Protein AF-A0AAI8MKX6-F1 (afdb_monomer_lite)

pLDDT: mean 78.83, std 12.12, range [31.61, 93.44]

Radius of gyration: 21.82 Å; chains: 1; bounding box: 46×29×64 Å

Secondary structure (DSSP, 8-state):
----SS--EEEETTTTEEEETTTTEEEEHHHHHHHHTT---HHHHHHHHHHHH--------HHHHHHHHHHHHHTT--SHHHHHHHHHHHHT-S-EEEE--SS--EEEETTEEEEGGGG-HHHHHHHHHHHHT-

Organism: NCBI:txid537971

Structure (mmCIF, N/CA/C/O backbone):
data_AF-A0AAI8MKX6-F1
#
_entry.id   AF-A0AAI8MKX6-F1
#
loop_
_atom_site.group_PDB
_atom_site.id
_atom_site.type_symbol
_atom_site.label_atom_id
_atom_site.label_alt_id
_atom_site.label_comp_id
_atom_site.label_asym_id
_atom_site.label_entity_id
_atom_site.label_seq_id
_atom_site.pdbx_PDB_ins_code
_atom_site.Cartn_x
_atom_site.Cartn_y
_atom_site.Cartn_z
_atom_site.occupancy
_atom_site.B_iso_or_equiv
_atom_site.auth_seq_id
_atom_site.auth_comp_id
_atom_site.auth_asym_id
_atom_site.auth_atom_id
_atom_site.pdbx_PDB_model_num
ATOM 1 N N . MET A 1 1 ? -19.467 7.032 36.997 1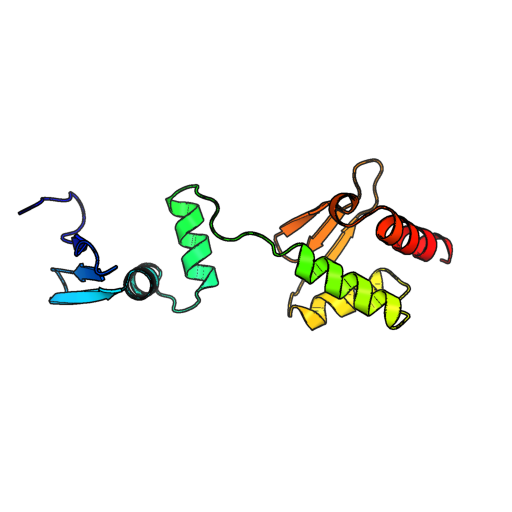.00 36.78 1 MET A N 1
ATOM 2 C CA . MET A 1 1 ? -19.989 6.696 35.653 1.00 36.78 1 MET A CA 1
ATOM 3 C C . MET A 1 1 ? -19.585 7.818 34.711 1.00 36.78 1 MET A C 1
ATOM 5 O O . MET A 1 1 ? -20.149 8.901 34.803 1.00 36.78 1 MET A O 1
ATOM 9 N N . ILE A 1 2 ? -18.543 7.598 33.909 1.00 35.66 2 ILE A N 1
ATOM 10 C CA . ILE A 1 2 ? -18.033 8.597 32.961 1.00 35.66 2 ILE A CA 1
ATOM 11 C C . ILE A 1 2 ? -19.080 8.729 31.847 1.00 35.66 2 ILE A C 1
ATOM 13 O O . ILE A 1 2 ? -19.408 7.743 31.190 1.00 35.66 2 ILE A O 1
ATOM 17 N N . LYS A 1 3 ? -19.683 9.914 31.715 1.00 31.61 3 LYS A N 1
ATOM 18 C CA . LYS A 1 3 ? -20.667 10.221 30.672 1.00 31.61 3 LYS A CA 1
ATOM 19 C C . LYS A 1 3 ? -19.913 10.704 29.436 1.00 31.61 3 LYS A C 1
ATOM 21 O O . LYS A 1 3 ? -19.323 11.776 29.469 1.00 31.6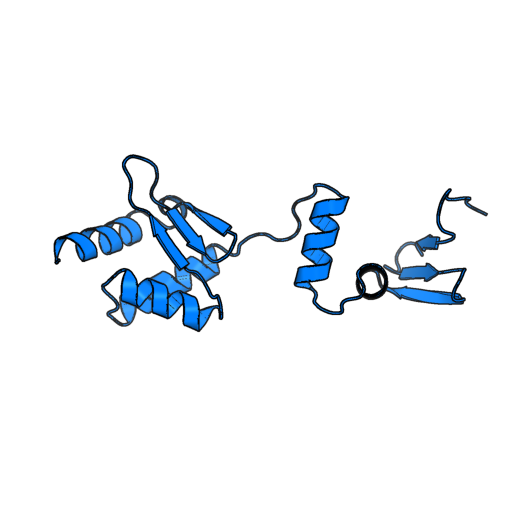1 3 LYS A O 1
ATOM 26 N N . THR A 1 4 ? -19.949 9.926 28.366 1.00 43.56 4 THR A N 1
ATOM 27 C CA . THR A 1 4 ? -19.572 10.354 27.014 1.00 43.56 4 THR A CA 1
ATOM 28 C C . THR A 1 4 ? -20.851 10.640 26.235 1.00 43.56 4 THR A C 1
ATOM 30 O O . THR A 1 4 ? -21.834 9.906 26.357 1.00 43.56 4 THR A O 1
ATOM 33 N N . THR A 1 5 ? -20.859 11.746 25.497 1.00 47.97 5 THR A N 1
ATOM 34 C CA . THR A 1 5 ? -22.055 12.387 24.931 1.00 47.97 5 THR A CA 1
ATOM 35 C C . THR A 1 5 ? -22.819 11.521 23.932 1.00 47.97 5 THR A C 1
ATOM 37 O O . THR A 1 5 ? -24.042 11.591 23.940 1.00 47.97 5 THR A O 1
ATOM 40 N N . ASP A 1 6 ? -22.152 10.629 23.186 1.00 51.94 6 ASP A N 1
ATOM 41 C CA . ASP A 1 6 ? -22.816 9.886 22.098 1.00 51.94 6 ASP A CA 1
ATOM 42 C C . ASP A 1 6 ? -22.676 8.361 22.150 1.00 51.94 6 ASP A C 1
ATOM 44 O O . ASP A 1 6 ? -23.268 7.651 21.337 1.00 51.94 6 ASP A O 1
ATOM 48 N N . SER A 1 7 ? -21.971 7.806 23.141 1.00 53.22 7 SER A N 1
ATOM 49 C CA . SER A 1 7 ? -21.899 6.351 23.284 1.00 53.22 7 SER A CA 1
ATOM 50 C C . SER A 1 7 ? -21.258 5.887 24.589 1.00 53.22 7 SER A C 1
ATOM 52 O O . SER A 1 7 ? -20.115 6.238 24.879 1.00 53.22 7 SER A O 1
ATOM 54 N N . LYS A 1 8 ? -21.981 5.061 25.359 1.00 62.84 8 LYS A N 1
ATOM 55 C CA . LYS A 1 8 ? -21.522 4.460 26.621 1.00 62.84 8 LYS A CA 1
ATOM 56 C C . LYS A 1 8 ? -20.474 3.378 26.327 1.00 62.84 8 LYS A C 1
ATOM 58 O O . LYS A 1 8 ? -20.829 2.208 26.187 1.00 62.84 8 LYS A O 1
ATOM 63 N N . TYR A 1 9 ? -19.203 3.760 26.258 1.00 68.94 9 TYR A N 1
ATOM 64 C CA . TYR A 1 9 ? -18.075 2.834 26.141 1.00 68.94 9 TYR A CA 1
ATOM 65 C C . TYR A 1 9 ? -17.094 3.033 27.295 1.00 68.94 9 TYR A C 1
ATOM 67 O O . TYR A 1 9 ? -16.913 4.152 27.773 1.00 68.94 9 TYR A O 1
ATOM 75 N N . ALA A 1 10 ? -16.448 1.952 27.733 1.00 70.25 10 ALA A N 1
ATOM 76 C CA . ALA A 1 10 ? -15.312 2.014 28.651 1.00 70.25 10 ALA A CA 1
ATOM 77 C C . ALA A 1 10 ? -14.085 1.366 28.010 1.00 70.25 10 ALA A C 1
ATOM 79 O O . ALA A 1 10 ? -14.116 0.188 27.656 1.00 70.25 10 ALA A O 1
ATOM 80 N N . ILE A 1 11 ? -13.001 2.132 27.893 1.00 75.12 11 ILE A N 1
ATOM 81 C CA . ILE A 1 11 ? -11.676 1.579 27.610 1.00 75.12 11 ILE A CA 1
ATOM 82 C C . ILE A 1 11 ? -11.197 0.917 28.900 1.00 75.12 11 ILE A C 1
ATOM 84 O O . ILE A 1 11 ? -11.140 1.572 29.940 1.00 75.12 11 ILE A O 1
ATOM 88 N N . ILE A 1 12 ? -10.886 -0.376 28.846 1.00 75.81 12 ILE A N 1
ATOM 89 C CA . ILE A 1 12 ? -10.323 -1.110 29.979 1.00 75.81 12 ILE A CA 1
ATOM 90 C C . ILE A 1 12 ? -8.814 -0.834 29.990 1.00 75.81 12 ILE A C 1
ATOM 92 O O . ILE A 1 12 ? -8.119 -1.261 29.057 1.00 75.81 12 ILE A O 1
ATOM 96 N N . PRO A 1 13 ? -8.293 -0.118 31.005 1.00 70.69 13 PRO A N 1
ATOM 97 C CA . PRO A 1 13 ? -6.880 0.229 31.069 1.00 70.69 13 PRO A CA 1
ATOM 98 C C . PRO A 1 13 ? -6.003 -1.022 31.000 1.00 70.69 13 PRO A C 1
ATOM 100 O O . PRO A 1 13 ? -6.342 -2.052 31.579 1.00 70.69 13 PRO A O 1
ATOM 103 N N . ASN A 1 14 ? -4.873 -0.928 30.299 1.00 76.00 14 ASN A N 1
ATOM 104 C CA . ASN A 1 14 ? -3.860 -1.987 30.184 1.00 76.00 14 ASN A CA 1
ATOM 105 C C . ASN A 1 14 ? -4.321 -3.302 29.523 1.00 76.00 14 ASN A C 1
ATOM 107 O O . ASN A 1 14 ? -3.548 -4.253 29.483 1.00 76.00 14 ASN A O 1
ATOM 111 N N . ALA A 1 15 ? -5.545 -3.371 28.987 1.00 72.38 15 ALA A N 1
ATOM 112 C CA . ALA A 1 15 ? -6.070 -4.584 28.358 1.00 72.38 15 ALA A CA 1
ATOM 113 C C . ALA A 1 15 ? -6.271 -4.458 26.837 1.00 72.38 15 ALA A C 1
ATOM 115 O O . ALA A 1 15 ? -6.541 -5.458 26.180 1.00 72.38 15 ALA A O 1
ATOM 116 N N . ASN A 1 16 ? -6.155 -3.254 26.254 1.00 76.31 16 ASN A N 1
ATOM 117 C CA . ASN A 1 16 ? -6.540 -2.973 24.857 1.00 76.31 16 ASN A CA 1
ATOM 118 C C . ASN A 1 16 ? -7.973 -3.444 24.529 1.00 76.31 16 ASN A C 1
ATOM 120 O O . ASN A 1 16 ? -8.269 -3.883 23.412 1.00 76.31 16 ASN A O 1
ATOM 124 N N . LEU A 1 17 ? -8.863 -3.362 25.524 1.00 80.25 17 LEU A N 1
ATOM 125 C CA . LEU A 1 17 ? -10.258 -3.777 25.430 1.00 80.25 17 LEU A CA 1
ATOM 126 C C . LEU A 1 17 ? -11.197 -2.575 25.550 1.00 80.25 17 LEU A C 1
ATOM 128 O O . LEU A 1 17 ? -10.950 -1.640 26.309 1.00 80.25 17 LEU A O 1
ATOM 132 N N . ILE A 1 18 ? -12.307 -2.643 24.827 1.00 81.38 18 ILE A N 1
ATOM 133 C CA . ILE A 1 18 ? -13.405 -1.683 24.832 1.00 81.38 18 ILE A CA 1
ATOM 134 C C . ILE A 1 18 ? -14.665 -2.443 25.231 1.00 81.38 18 ILE A C 1
ATOM 136 O O . ILE A 1 18 ? -15.072 -3.387 24.552 1.00 81.38 18 ILE A O 1
ATOM 140 N N . HIS A 1 19 ? -15.286 -2.041 26.333 1.00 81.69 19 HIS A N 1
ATOM 141 C CA . HIS A 1 19 ? -16.585 -2.556 26.738 1.00 81.69 19 HIS A CA 1
ATOM 142 C C . HIS A 1 19 ? -17.705 -1.692 26.158 1.00 81.69 19 HIS A C 1
ATOM 144 O O . HIS A 1 19 ? -17.745 -0.480 26.382 1.00 81.69 19 HIS A O 1
ATOM 150 N N . ASP A 1 20 ? -18.622 -2.330 25.436 1.00 78.62 20 ASP A N 1
ATOM 151 C CA . ASP A 1 20 ? -19.856 -1.742 24.932 1.00 78.62 20 ASP A CA 1
ATOM 152 C C . ASP A 1 20 ? -21.015 -2.054 25.870 1.00 78.62 20 ASP A C 1
ATOM 154 O O . ASP A 1 20 ? -21.561 -3.159 25.871 1.00 78.62 20 ASP A O 1
ATOM 158 N N . PHE A 1 21 ? -21.429 -1.041 26.632 1.00 77.81 21 PHE A N 1
ATOM 159 C CA . PHE A 1 21 ? -22.535 -1.165 27.574 1.00 77.81 21 PHE A CA 1
ATOM 160 C C . PHE A 1 21 ? -23.894 -1.371 26.885 1.00 77.81 21 PHE A C 1
ATOM 162 O O . PHE A 1 21 ? -24.820 -1.848 27.534 1.00 77.81 21 PHE A O 1
ATOM 169 N N . LYS A 1 22 ? -24.051 -1.025 25.597 1.00 74.44 22 LYS A N 1
ATOM 170 C CA . LYS A 1 22 ? -25.309 -1.239 24.861 1.00 74.44 22 LYS A CA 1
ATOM 171 C C . LYS A 1 22 ? -25.498 -2.711 24.506 1.00 74.44 22 LYS A C 1
ATOM 173 O O . LYS A 1 22 ? -26.609 -3.218 24.619 1.00 74.44 22 LYS A O 1
ATOM 178 N N . SER A 1 23 ? -24.432 -3.387 24.074 1.00 75.31 23 SER A N 1
ATOM 179 C CA . SER A 1 23 ? -24.479 -4.822 23.752 1.00 75.31 23 SER A CA 1
ATOM 180 C C . SER A 1 23 ? -24.062 -5.741 24.904 1.00 75.31 23 SER A C 1
ATOM 182 O O . SER A 1 23 ? -24.254 -6.952 24.799 1.00 75.31 23 SER A O 1
ATOM 184 N N . GLY A 1 24 ? -23.493 -5.196 25.985 1.00 80.94 24 GLY A N 1
ATOM 185 C CA . GLY A 1 24 ? -22.957 -5.956 27.118 1.00 80.94 24 GLY A CA 1
ATOM 186 C C . GLY A 1 24 ? -21.688 -6.745 26.781 1.00 80.94 24 GLY A C 1
ATOM 187 O O . GLY A 1 24 ? -21.333 -7.678 27.499 1.00 80.94 24 GLY A O 1
ATOM 188 N N . LYS A 1 25 ? -21.018 -6.417 25.671 1.00 81.94 25 LYS A N 1
ATOM 189 C CA . LYS A 1 25 ? -19.876 -7.173 25.141 1.00 81.94 25 LYS A CA 1
ATOM 190 C C . LYS A 1 25 ? -18.586 -6.373 25.248 1.00 81.94 25 LYS A C 1
ATOM 192 O O . LYS A 1 25 ? -18.575 -5.157 25.087 1.00 81.94 25 LYS A O 1
ATOM 197 N N . THR A 1 26 ? -17.489 -7.089 25.458 1.00 86.06 26 THR A N 1
ATOM 198 C CA . THR A 1 26 ? -16.134 -6.534 25.455 1.00 86.06 26 THR A CA 1
ATOM 199 C C . THR A 1 26 ? -15.414 -6.958 24.181 1.00 86.06 26 THR A C 1
ATOM 201 O O . THR A 1 26 ? -15.440 -8.129 23.809 1.00 86.06 26 THR A O 1
ATOM 204 N N . TYR A 1 27 ? -14.777 -6.005 23.511 1.00 82.62 27 TYR A N 1
ATOM 205 C CA . TYR A 1 27 ? -14.076 -6.191 22.245 1.00 82.62 27 TYR A CA 1
ATOM 206 C C . TYR A 1 27 ? -12.625 -5.741 22.380 1.00 82.62 27 TYR A C 1
ATOM 208 O O . TYR A 1 27 ? -12.348 -4.801 23.115 1.00 82.62 27 TYR A O 1
ATOM 216 N N . ASN A 1 28 ? -11.701 -6.341 21.631 1.00 85.19 28 ASN A N 1
ATOM 217 C CA . ASN A 1 28 ? -10.431 -5.661 21.364 1.00 85.19 28 ASN A CA 1
ATOM 218 C C . ASN A 1 28 ? -10.657 -4.485 20.392 1.00 85.19 28 ASN A C 1
ATOM 220 O O . ASN A 1 28 ? -11.681 -4.431 19.701 1.00 85.19 28 ASN A O 1
ATOM 224 N N . VAL A 1 29 ? -9.698 -3.556 20.331 1.00 80.00 29 VAL A N 1
ATOM 225 C CA . VAL A 1 29 ? -9.783 -2.338 19.500 1.00 80.00 29 VAL A CA 1
ATOM 226 C C . VAL A 1 29 ? -10.132 -2.658 18.044 1.00 80.00 29 VAL A C 1
ATOM 228 O O . VAL A 1 29 ? -11.051 -2.065 17.481 1.00 80.00 29 VAL A O 1
ATOM 231 N N . TYR A 1 30 ? -9.462 -3.648 17.451 1.00 83.50 30 TYR A N 1
ATOM 232 C CA . TYR A 1 30 ?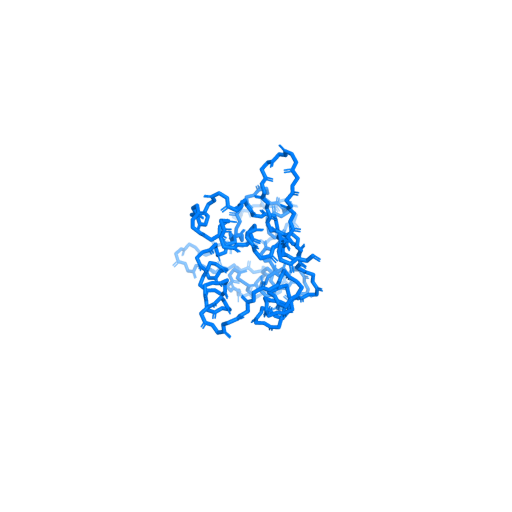 -9.703 -4.042 16.065 1.00 83.50 30 TYR A CA 1
ATOM 233 C C . TYR A 1 30 ? -11.134 -4.550 15.832 1.00 83.50 30 TYR A C 1
ATOM 235 O O . TYR A 1 30 ? -11.793 -4.144 14.877 1.00 83.50 30 TYR A O 1
ATOM 243 N N . THR A 1 31 ? -11.647 -5.406 16.717 1.00 85.81 31 THR A N 1
ATOM 244 C CA . THR A 1 31 ? -12.996 -5.983 16.603 1.00 85.81 31 THR A CA 1
ATOM 245 C C . THR A 1 31 ? -14.063 -4.906 16.747 1.00 85.81 31 THR A C 1
ATOM 247 O O . THR A 1 31 ? -15.064 -4.922 16.031 1.00 85.81 31 THR A O 1
ATOM 250 N N . TYR A 1 32 ? -13.846 -3.954 17.655 1.00 82.88 32 TYR A N 1
ATOM 251 C CA . TYR A 1 32 ? -14.734 -2.812 17.821 1.00 82.88 32 TYR A CA 1
ATOM 252 C C . TYR A 1 32 ? -14.780 -1.955 16.548 1.00 82.88 32 TYR A C 1
ATOM 254 O O . TYR A 1 32 ? -15.862 -1.725 16.006 1.00 82.88 32 TYR A O 1
ATOM 262 N N . LEU A 1 33 ? -13.616 -1.560 16.022 1.00 83.00 33 LEU A N 1
ATOM 263 C CA . LEU A 1 33 ? -13.529 -0.761 14.797 1.00 83.00 33 LEU A CA 1
ATOM 264 C C . LEU A 1 33 ? -14.097 -1.500 13.579 1.00 83.00 33 LEU A C 1
ATOM 266 O O . LEU A 1 33 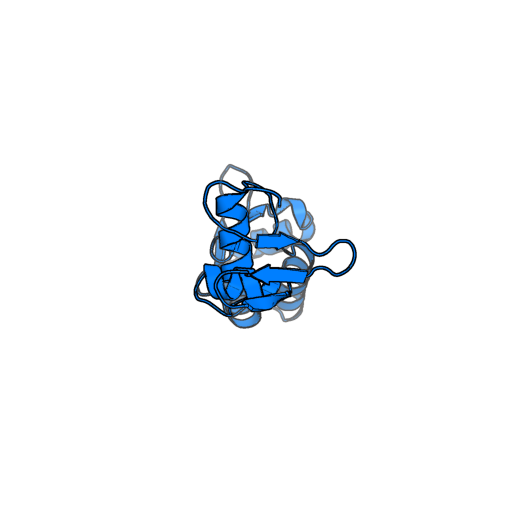? -14.782 -0.894 12.763 1.00 83.00 33 LEU A O 1
ATOM 270 N N . SER A 1 34 ? -13.882 -2.812 13.485 1.00 86.69 34 SER A N 1
ATOM 271 C CA . SER A 1 34 ? -14.446 -3.652 12.420 1.00 86.69 34 SER A CA 1
ATOM 272 C C . SER A 1 34 ? -15.978 -3.631 12.426 1.00 86.69 34 SER A C 1
ATOM 274 O O . SER A 1 34 ? -16.612 -3.492 11.382 1.00 86.69 34 SER A O 1
ATOM 276 N N . LYS A 1 35 ? -16.597 -3.710 13.612 1.00 84.50 35 LYS A N 1
ATOM 277 C CA . LYS A 1 35 ? -18.057 -3.600 13.757 1.00 84.50 35 LYS A CA 1
ATOM 278 C C . LYS A 1 35 ? -18.568 -2.204 13.437 1.00 84.50 35 LYS A C 1
ATOM 280 O O . LYS A 1 35 ? -19.565 -2.079 12.736 1.00 84.50 35 LYS A O 1
ATOM 285 N N . PHE A 1 36 ? -17.891 -1.177 13.945 1.00 81.81 36 PHE A N 1
ATOM 286 C CA . PHE A 1 36 ? -18.246 0.215 13.687 1.00 81.81 36 PHE A CA 1
ATOM 287 C C . PHE A 1 36 ? -18.184 0.547 12.187 1.00 81.81 36 PHE A C 1
ATOM 289 O O . PHE A 1 36 ? -19.101 1.164 11.655 1.00 81.81 36 PHE A O 1
ATOM 296 N N . ASN A 1 37 ? -17.155 0.055 11.492 1.00 83.25 37 ASN A N 1
ATOM 297 C CA . ASN A 1 37 ? -16.955 0.251 10.055 1.00 83.25 37 ASN A CA 1
ATOM 298 C C . ASN A 1 37 ? -17.715 -0.761 9.179 1.00 83.25 37 ASN A C 1
ATOM 300 O O . ASN A 1 37 ? -17.604 -0.706 7.956 1.00 83.25 37 ASN A O 1
ATOM 304 N N . ASN A 1 38 ? -18.452 -1.700 9.784 1.00 87.06 38 ASN A N 1
ATOM 305 C CA . ASN A 1 38 ? -19.149 -2.794 9.106 1.00 87.06 38 ASN A CA 1
ATOM 306 C C . ASN A 1 38 ? -18.268 -3.561 8.092 1.00 87.06 38 ASN A C 1
ATOM 308 O O . ASN A 1 38 ? -18.682 -3.864 6.974 1.00 87.06 38 ASN A O 1
ATOM 312 N N . THR A 1 39 ? -17.023 -3.853 8.468 1.00 87.69 39 THR A N 1
ATOM 313 C CA . THR A 1 39 ? -16.062 -4.576 7.627 1.00 87.69 39 THR A CA 1
ATOM 314 C C . THR A 1 39 ? -15.043 -5.311 8.487 1.00 87.69 39 THR A C 1
ATOM 316 O O . THR A 1 39 ? -14.636 -4.820 9.533 1.00 87.69 39 THR A O 1
ATOM 319 N N . ASN A 1 40 ? -14.604 -6.487 8.046 1.00 87.31 40 ASN A N 1
ATOM 320 C CA . ASN A 1 40 ? -13.479 -7.219 8.635 1.00 87.31 40 ASN A CA 1
ATOM 321 C C . ASN A 1 40 ? -12.175 -7.018 7.839 1.00 87.31 40 ASN A C 1
ATOM 323 O O . ASN A 1 40 ? -11.168 -7.666 8.110 1.00 87.31 40 ASN A O 1
ATOM 327 N N . ASN A 1 41 ? -12.166 -6.136 6.838 1.00 87.62 41 ASN A N 1
ATOM 328 C CA . ASN A 1 41 ? -10.959 -5.832 6.085 1.00 87.62 41 ASN A CA 1
ATOM 329 C C . ASN A 1 41 ? -10.077 -4.857 6.884 1.00 87.62 41 ASN A C 1
ATOM 331 O O . ASN A 1 41 ? -10.454 -3.706 7.099 1.00 87.62 41 ASN A O 1
ATOM 335 N N . VAL A 1 42 ? -8.891 -5.310 7.305 1.00 85.69 42 VAL A N 1
ATOM 336 C CA . VAL A 1 42 ? -7.949 -4.516 8.119 1.00 85.69 42 VAL A CA 1
ATOM 337 C C . VAL A 1 42 ? -7.566 -3.197 7.442 1.00 85.69 42 VAL A C 1
ATOM 339 O O . VAL A 1 42 ? -7.554 -2.164 8.106 1.00 85.69 42 VAL A O 1
ATOM 342 N N . ASN A 1 43 ? -7.329 -3.199 6.127 1.00 83.31 43 ASN A N 1
ATOM 343 C CA . ASN A 1 43 ? -6.983 -1.982 5.387 1.00 83.31 43 ASN A CA 1
ATOM 344 C C . ASN A 1 43 ? -8.144 -0.988 5.359 1.00 83.31 43 ASN A C 1
ATOM 346 O O . ASN A 1 43 ? -7.927 0.205 5.548 1.00 83.31 43 ASN A O 1
ATOM 350 N N . ALA A 1 44 ? -9.376 -1.463 5.160 1.00 85.31 44 ALA A N 1
ATOM 351 C CA . ALA A 1 44 ? -10.556 -0.603 5.209 1.00 85.31 44 ALA A CA 1
ATOM 352 C C . ALA A 1 44 ? -10.743 0.009 6.606 1.00 85.31 44 ALA A C 1
ATOM 354 O O . ALA A 1 44 ? -11.035 1.197 6.725 1.00 85.31 44 ALA A O 1
ATOM 355 N N . VAL A 1 45 ? -10.510 -0.779 7.663 1.00 89.31 45 VAL A N 1
ATOM 356 C CA . VAL A 1 45 ? -10.543 -0.288 9.047 1.00 89.31 45 VAL A CA 1
ATOM 357 C C . VAL A 1 45 ? -9.477 0.783 9.287 1.00 89.31 45 VAL A C 1
ATOM 359 O O . VAL A 1 45 ? -9.797 1.834 9.839 1.00 89.31 45 VAL A O 1
ATOM 362 N N . ALA A 1 46 ? -8.238 0.542 8.855 1.00 86.19 46 ALA A N 1
ATOM 363 C CA . ALA A 1 46 ? -7.129 1.476 9.028 1.00 86.19 46 ALA A CA 1
ATOM 364 C C . ALA A 1 46 ? -7.342 2.782 8.245 1.00 86.19 46 ALA A C 1
ATOM 366 O O . ALA A 1 46 ? -7.226 3.854 8.832 1.00 86.19 46 ALA A O 1
ATOM 367 N N . ARG A 1 47 ? -7.748 2.709 6.966 1.00 85.00 47 ARG A N 1
ATOM 368 C CA . ARG A 1 47 ? -8.066 3.896 6.148 1.00 85.00 47 ARG A CA 1
ATOM 369 C C . ARG A 1 47 ? -9.169 4.736 6.789 1.00 85.00 47 ARG A C 1
ATOM 371 O O . ARG A 1 47 ? -9.015 5.944 6.931 1.00 85.00 47 ARG A O 1
ATOM 378 N N . ARG A 1 48 ? -10.246 4.095 7.257 1.00 83.69 48 ARG A N 1
ATOM 379 C CA . ARG A 1 48 ? -11.339 4.806 7.930 1.00 83.69 48 ARG A CA 1
ATOM 380 C C . ARG A 1 48 ? -10.896 5.452 9.240 1.00 83.69 48 ARG A C 1
ATOM 382 O O . ARG A 1 48 ? -11.393 6.516 9.590 1.00 83.69 48 ARG A O 1
ATOM 389 N N . PHE A 1 49 ? -9.969 4.831 9.965 1.00 85.25 49 PHE A N 1
ATOM 390 C CA . PHE A 1 49 ? -9.392 5.453 11.150 1.00 85.25 49 PHE A CA 1
ATOM 391 C C . PHE A 1 49 ? -8.574 6.699 10.781 1.00 85.25 49 PHE A C 1
ATOM 393 O O . PHE A 1 49 ? -8.801 7.734 11.397 1.00 85.25 49 PHE A O 1
ATOM 400 N N . GLN A 1 50 ? -7.713 6.644 9.753 1.00 87.31 50 GLN A N 1
ATOM 401 C CA . GLN A 1 50 ? -6.975 7.826 9.270 1.00 87.31 50 GLN A CA 1
ATOM 402 C C . GLN A 1 50 ? -7.914 8.976 8.888 1.00 87.31 50 GLN A C 1
ATOM 404 O O . GLN A 1 50 ? -7.664 10.116 9.255 1.00 87.31 50 GLN A O 1
ATOM 409 N N . GLU A 1 51 ? -9.019 8.688 8.194 1.00 85.31 51 GLU A N 1
ATOM 410 C CA . GLU A 1 51 ? -10.021 9.703 7.832 1.00 85.31 51 GLU A CA 1
ATOM 411 C C . GLU A 1 51 ? -10.650 10.387 9.054 1.00 85.31 51 GLU A C 1
ATOM 413 O O . GLU A 1 51 ? -10.966 11.573 9.005 1.00 85.31 51 GLU A O 1
ATOM 418 N N . LEU A 1 52 ? -10.870 9.636 10.138 1.00 83.75 52 LEU A N 1
ATOM 419 C CA . LEU A 1 52 ? -11.510 10.149 11.350 1.00 83.75 52 LEU A CA 1
ATOM 420 C C . LEU A 1 52 ? -10.548 10.937 12.239 1.00 83.75 52 LEU A C 1
ATOM 422 O O . LEU A 1 52 ? -10.985 11.870 12.910 1.00 83.75 52 LEU A O 1
ATOM 426 N N . THR A 1 53 ? -9.274 10.547 12.289 1.00 85.75 53 THR A N 1
ATOM 427 C CA . THR A 1 53 ? -8.290 11.161 13.190 1.00 85.75 53 THR A CA 1
ATOM 428 C C . THR A 1 53 ? -7.386 12.178 12.509 1.00 85.75 53 THR A C 1
ATOM 430 O O . THR A 1 53 ? -6.806 13.012 13.195 1.00 85.75 53 THR A O 1
ATOM 433 N N . GLY A 1 54 ? -7.245 12.114 11.184 1.00 85.81 54 GLY A N 1
ATOM 434 C CA . GLY A 1 54 ? -6.226 12.852 10.436 1.00 85.81 54 GLY A CA 1
ATOM 435 C C . GLY A 1 54 ? -4.805 12.304 10.612 1.00 85.81 54 GLY A C 1
ATOM 436 O O . GLY A 1 54 ? -3.872 12.862 10.044 1.00 85.81 54 GLY A O 1
ATOM 437 N N . GLU A 1 55 ? -4.629 11.224 11.378 1.00 86.56 55 GLU A N 1
ATOM 438 C CA . GLU A 1 55 ? -3.321 10.616 11.642 1.00 86.56 55 GLU A CA 1
ATOM 439 C C . GLU A 1 55 ? -2.900 9.690 10.499 1.00 86.56 55 GLU A C 1
ATOM 441 O O . GLU A 1 55 ? -3.725 8.994 9.901 1.00 86.56 55 GLU A O 1
ATOM 446 N N . GLU A 1 56 ? -1.599 9.626 10.221 1.00 82.56 56 GLU A N 1
ATOM 447 C CA . GLU A 1 56 ? -1.054 8.665 9.268 1.00 82.56 56 GLU A CA 1
ATOM 448 C C . GLU A 1 56 ? -0.875 7.290 9.931 1.00 82.56 56 GLU A C 1
ATOM 450 O O . GLU A 1 56 ? -0.160 7.151 10.920 1.00 82.56 56 GLU A O 1
ATOM 455 N N . ILE A 1 57 ? -1.542 6.259 9.402 1.00 81.19 57 ILE A N 1
ATOM 456 C CA . ILE A 1 57 ? -1.522 4.893 9.972 1.00 81.19 57 ILE A CA 1
ATOM 457 C C . ILE A 1 57 ? -0.994 3.875 8.983 1.00 81.19 57 ILE A C 1
ATOM 459 O O . ILE A 1 57 ? -0.261 2.962 9.362 1.00 81.19 57 ILE A O 1
ATOM 463 N N . LEU A 1 58 ? -1.386 4.000 7.719 1.00 80.38 58 LEU A N 1
ATOM 464 C CA . LEU A 1 58 ? -0.845 3.178 6.656 1.00 80.38 58 LEU A CA 1
ATOM 465 C C . LEU A 1 58 ? 0.311 3.933 6.021 1.00 80.38 58 LEU A C 1
ATOM 467 O O . LEU A 1 58 ? 0.105 4.974 5.408 1.00 80.38 58 LEU A O 1
ATOM 471 N N . GLN A 1 59 ? 1.508 3.375 6.149 1.00 77.81 59 GLN A N 1
ATOM 472 C CA . GLN A 1 59 ? 2.681 3.837 5.423 1.00 77.81 59 GLN A CA 1
ATOM 473 C C . GLN A 1 59 ? 2.955 2.900 4.254 1.00 77.81 59 GLN A C 1
ATOM 475 O O . GLN A 1 59 ? 2.814 1.676 4.360 1.00 77.81 59 GLN A O 1
ATOM 480 N N . ALA A 1 60 ? 3.351 3.475 3.124 1.00 76.69 60 ALA A N 1
ATOM 481 C CA . ALA A 1 60 ? 3.797 2.689 1.991 1.00 76.69 60 ALA A CA 1
ATOM 482 C C . ALA A 1 60 ? 5.119 1.987 2.340 1.00 76.69 60 ALA A C 1
ATOM 484 O O . ALA A 1 60 ? 6.051 2.588 2.872 1.00 76.69 60 ALA A O 1
ATOM 485 N N . ASN A 1 61 ? 5.223 0.696 2.025 1.00 83.25 61 ASN A N 1
ATOM 486 C CA . ASN A 1 61 ? 6.466 -0.044 2.217 1.00 83.25 61 ASN A CA 1
ATOM 487 C C . ASN A 1 61 ? 7.377 0.166 1.001 1.00 83.25 61 ASN A C 1
ATOM 489 O O . ASN A 1 61 ? 7.403 -0.658 0.085 1.00 83.25 61 ASN A O 1
ATOM 493 N N . HIS A 1 62 ? 8.104 1.285 0.992 1.00 81.12 62 HIS A N 1
ATOM 494 C CA . HIS A 1 62 ? 8.958 1.677 -0.134 1.00 81.12 62 HIS A CA 1
ATOM 495 C C . HIS A 1 62 ? 10.001 0.586 -0.419 1.00 81.12 62 HIS A C 1
ATOM 497 O O . HIS A 1 62 ? 10.195 0.190 -1.565 1.00 81.12 62 HIS A O 1
ATOM 503 N N . LYS A 1 63 ? 10.595 -0.007 0.624 1.00 83.88 63 LYS A N 1
ATOM 504 C CA . LYS A 1 63 ? 11.571 -1.094 0.470 1.00 83.88 63 LYS A CA 1
ATOM 505 C C . LYS A 1 63 ? 11.010 -2.283 -0.317 1.00 83.88 63 LYS A C 1
ATOM 507 O O . LYS A 1 63 ? 11.666 -2.775 -1.222 1.00 83.88 63 LYS A O 1
ATOM 512 N N . LEU A 1 64 ? 9.786 -2.715 -0.023 1.00 86.31 64 LEU A N 1
ATOM 513 C CA . LEU A 1 64 ? 9.182 -3.850 -0.725 1.00 86.31 64 LEU A CA 1
ATOM 514 C C . LEU A 1 64 ? 8.973 -3.570 -2.224 1.00 86.31 64 LEU A C 1
ATOM 516 O O . LEU A 1 64 ? 9.096 -4.465 -3.058 1.00 86.31 64 LEU A O 1
ATOM 520 N N . ILE A 1 65 ? 8.660 -2.323 -2.570 1.00 85.50 65 ILE A N 1
ATOM 521 C CA . ILE A 1 65 ? 8.476 -1.883 -3.957 1.00 85.50 65 ILE A CA 1
ATOM 522 C C . ILE A 1 65 ? 9.827 -1.795 -4.671 1.00 85.50 65 ILE A C 1
ATOM 524 O O . ILE A 1 65 ? 9.943 -2.227 -5.816 1.00 85.50 65 ILE A O 1
ATOM 528 N N . LEU A 1 66 ? 10.856 -1.309 -3.976 1.00 83.25 66 LEU A N 1
ATOM 529 C CA . LEU A 1 66 ? 12.235 -1.306 -4.454 1.00 83.25 66 LEU A CA 1
ATOM 530 C C . LEU A 1 66 ? 12.737 -2.716 -4.772 1.00 83.25 66 LEU A C 1
ATOM 532 O O . LEU A 1 66 ? 13.286 -2.953 -5.850 1.00 83.25 66 LEU A O 1
ATOM 536 N N . ASP A 1 67 ? 12.511 -3.651 -3.851 1.00 87.75 67 ASP A N 1
ATOM 537 C CA . ASP A 1 67 ? 12.891 -5.052 -4.011 1.00 87.75 67 ASP A CA 1
ATOM 538 C C . ASP A 1 67 ? 12.190 -5.651 -5.243 1.00 87.75 67 ASP A C 1
ATOM 540 O O . ASP A 1 67 ? 12.830 -6.304 -6.064 1.00 87.75 67 ASP A O 1
ATOM 544 N N . ALA A 1 68 ? 10.901 -5.347 -5.444 1.00 89.06 68 ALA A N 1
ATOM 545 C CA . ALA A 1 68 ? 10.143 -5.786 -6.616 1.00 89.06 68 ALA A CA 1
ATOM 546 C C . ALA A 1 68 ? 10.666 -5.206 -7.941 1.00 89.06 68 ALA A C 1
ATOM 548 O O . ALA A 1 68 ? 10.725 -5.919 -8.943 1.00 89.06 68 ALA A O 1
ATOM 549 N N . ILE A 1 69 ? 11.040 -3.922 -7.964 1.00 85.38 69 ILE A N 1
ATOM 550 C CA . ILE A 1 69 ? 11.631 -3.287 -9.150 1.00 85.38 69 ILE A CA 1
ATOM 551 C C . ILE A 1 69 ? 12.980 -3.931 -9.477 1.00 85.38 69 ILE A C 1
ATOM 553 O O . ILE A 1 69 ? 13.257 -4.222 -10.641 1.00 85.38 69 ILE A O 1
ATOM 557 N N . THR A 1 70 ? 13.804 -4.168 -8.457 1.00 85.12 70 THR A N 1
ATOM 558 C CA . THR A 1 70 ? 15.142 -4.753 -8.606 1.00 85.12 70 THR A CA 1
ATOM 559 C C . THR A 1 70 ? 15.053 -6.179 -9.133 1.00 85.12 70 THR A C 1
ATOM 561 O O . THR A 1 70 ? 15.653 -6.490 -10.155 1.00 85.12 70 THR A O 1
ATOM 564 N N . GLU A 1 71 ? 14.215 -7.007 -8.513 1.00 89.25 71 GLU A N 1
ATOM 565 C CA . GLU A 1 71 ? 13.958 -8.383 -8.936 1.00 89.25 71 GLU A CA 1
ATOM 566 C C . GLU A 1 71 ? 13.454 -8.459 -10.385 1.00 89.25 71 GLU A C 1
ATOM 568 O O . GLU A 1 71 ? 13.915 -9.294 -11.159 1.00 89.25 71 GLU A O 1
ATOM 573 N N . ALA A 1 72 ? 12.544 -7.569 -10.793 1.00 87.00 72 ALA A N 1
ATOM 574 C CA . ALA A 1 72 ? 12.094 -7.503 -12.181 1.00 87.00 72 ALA A CA 1
ATOM 575 C C . ALA A 1 72 ? 13.253 -7.190 -13.143 1.00 87.00 72 ALA A C 1
ATOM 577 O O . ALA A 1 72 ? 13.409 -7.866 -14.162 1.00 87.00 72 ALA A O 1
ATOM 578 N N . CYS A 1 73 ? 14.083 -6.194 -12.812 1.00 83.12 73 CYS A N 1
ATOM 579 C CA . CYS A 1 73 ? 15.255 -5.836 -13.614 1.00 83.12 73 CYS A CA 1
ATOM 580 C C . CYS A 1 73 ? 16.254 -6.998 -13.719 1.00 83.12 73 CYS A C 1
ATOM 582 O O . CYS A 1 73 ? 16.772 -7.260 -14.804 1.00 83.12 73 CYS A O 1
ATOM 584 N N . ASP A 1 74 ? 16.505 -7.701 -12.614 1.00 85.88 74 ASP A N 1
ATOM 585 C CA . ASP A 1 74 ? 17.422 -8.844 -12.562 1.00 85.88 74 ASP A CA 1
ATOM 586 C C . ASP A 1 74 ? 16.887 -10.038 -13.369 1.00 85.88 74 ASP A C 1
ATOM 588 O O . ASP A 1 74 ? 17.658 -10.763 -13.997 1.00 85.88 74 ASP A O 1
ATOM 592 N N . ASN A 1 75 ? 15.561 -10.170 -13.465 1.00 85.31 75 ASN A N 1
ATOM 593 C CA . ASN A 1 75 ? 14.879 -11.111 -14.357 1.00 85.31 75 ASN A CA 1
ATOM 594 C C . ASN A 1 75 ? 14.842 -10.652 -15.830 1.00 85.31 75 ASN A C 1
ATOM 596 O O . ASN A 1 75 ? 14.155 -11.253 -16.657 1.00 85.31 75 ASN A O 1
ATOM 600 N N . GLY A 1 76 ? 15.573 -9.592 -16.185 1.00 79.44 76 GLY A N 1
ATOM 601 C CA . GLY A 1 76 ? 15.712 -9.111 -17.559 1.00 79.44 76 GLY A CA 1
ATOM 602 C C . GLY A 1 76 ? 14.562 -8.228 -18.046 1.00 79.44 76 GLY A C 1
ATOM 603 O O . GLY A 1 76 ? 14.530 -7.868 -19.228 1.00 79.44 76 GLY A O 1
ATOM 604 N N . VAL A 1 77 ? 13.634 -7.838 -17.163 1.00 82.38 77 VAL A N 1
ATOM 605 C CA . VAL A 1 77 ? 12.581 -6.876 -17.504 1.00 82.38 77 VAL A CA 1
ATOM 606 C C . VAL A 1 77 ? 13.228 -5.524 -17.769 1.00 82.38 77 VAL A C 1
ATOM 608 O O . VAL A 1 77 ? 13.814 -4.896 -16.890 1.00 82.38 77 VAL A O 1
ATOM 611 N N . SER A 1 78 ? 13.107 -5.067 -19.010 1.00 73.38 78 SER A N 1
ATOM 612 C CA . SER A 1 78 ? 13.794 -3.869 -19.501 1.00 73.38 78 SER A CA 1
ATOM 613 C C . SER A 1 78 ? 12.847 -2.875 -20.161 1.00 73.38 78 SER A C 1
ATOM 615 O O . SER A 1 78 ? 13.280 -1.953 -20.837 1.00 73.38 78 SER A O 1
ATOM 617 N N . LYS A 1 79 ? 11.532 -3.034 -20.004 1.00 79.25 79 LYS A N 1
ATOM 618 C CA . LYS A 1 79 ? 10.554 -2.085 -20.544 1.00 79.25 79 LYS A CA 1
ATOM 619 C C . LYS A 1 79 ? 9.582 -1.664 -19.465 1.00 79.25 79 LYS A C 1
ATOM 621 O O . LYS A 1 79 ? 9.012 -2.515 -18.792 1.00 79.25 79 LYS A O 1
ATOM 626 N N . ASP A 1 80 ? 9.269 -0.371 -19.418 1.00 82.06 80 ASP A N 1
ATOM 627 C CA . ASP A 1 80 ? 8.324 0.187 -18.441 1.00 82.06 80 ASP A CA 1
ATOM 628 C C . ASP A 1 80 ? 6.996 -0.569 -18.401 1.00 82.06 80 ASP A C 1
ATOM 630 O O . ASP A 1 80 ? 6.489 -0.860 -17.331 1.00 82.06 80 ASP A O 1
ATOM 634 N N . LYS A 1 81 ? 6.436 -0.943 -19.561 1.00 86.25 81 LYS A N 1
ATOM 635 C CA . LYS A 1 81 ? 5.160 -1.677 -19.611 1.00 86.25 81 LYS A CA 1
ATOM 636 C C . LYS A 1 81 ? 5.254 -3.074 -18.992 1.00 86.25 81 LYS A C 1
ATOM 638 O O . LYS A 1 81 ? 4.288 -3.529 -18.390 1.00 86.25 81 LYS A O 1
ATOM 643 N N . GLU A 1 82 ? 6.385 -3.750 -19.174 1.00 87.25 82 GLU A N 1
ATOM 644 C CA . GLU A 1 82 ? 6.632 -5.080 -18.609 1.00 87.25 82 GLU A CA 1
ATOM 645 C C . GLU A 1 82 ? 6.864 -4.964 -17.095 1.00 87.25 82 GLU A C 1
ATOM 647 O O . GLU A 1 82 ? 6.307 -5.741 -16.328 1.00 87.25 82 GLU A O 1
ATOM 652 N N . LEU A 1 83 ? 7.575 -3.923 -16.653 1.00 87.31 83 LEU A N 1
ATOM 653 C CA . LEU A 1 83 ? 7.773 -3.623 -15.237 1.00 87.31 83 LEU A CA 1
ATOM 654 C C . LEU A 1 83 ? 6.463 -3.227 -14.534 1.00 87.31 83 LEU A C 1
ATOM 656 O O . LEU A 1 83 ? 6.166 -3.722 -13.452 1.00 87.31 83 LEU A O 1
ATOM 660 N N . GLU A 1 84 ? 5.641 -2.380 -15.160 1.00 91.12 84 GLU A N 1
ATOM 661 C CA . GLU A 1 84 ? 4.296 -2.030 -14.681 1.00 91.12 84 GLU A CA 1
ATOM 662 C C . GLU A 1 84 ? 3.426 -3.283 -14.530 1.00 91.12 84 GLU A C 1
ATOM 664 O O . GLU A 1 84 ? 2.721 -3.419 -13.532 1.00 91.12 84 GLU A O 1
ATOM 669 N N . ALA A 1 85 ? 3.473 -4.203 -15.499 1.00 91.69 85 ALA A N 1
ATOM 670 C CA . ALA A 1 85 ? 2.737 -5.463 -15.438 1.00 91.69 85 ALA A CA 1
ATOM 671 C C . ALA A 1 85 ? 3.243 -6.366 -14.303 1.00 91.69 85 ALA A C 1
ATOM 673 O O . ALA A 1 85 ? 2.431 -6.861 -13.524 1.00 91.69 85 ALA A O 1
ATOM 674 N N . TYR A 1 86 ? 4.564 -6.499 -14.157 1.00 91.81 86 TYR A N 1
ATOM 675 C CA . TYR A 1 86 ? 5.189 -7.278 -13.090 1.00 91.81 86 TYR A CA 1
ATOM 676 C C . TYR A 1 86 ? 4.777 -6.779 -11.699 1.00 91.81 86 TYR A C 1
ATOM 678 O O . TYR A 1 86 ? 4.339 -7.554 -10.852 1.00 91.81 86 TYR A O 1
ATOM 686 N N . ILE A 1 87 ? 4.849 -5.464 -11.469 1.00 90.88 87 ILE A N 1
ATOM 687 C CA . ILE A 1 87 ? 4.463 -4.850 -10.191 1.00 90.88 87 ILE A CA 1
ATOM 688 C C . ILE A 1 87 ? 2.956 -5.028 -9.940 1.00 90.88 87 ILE A C 1
ATOM 690 O O . ILE A 1 87 ? 2.558 -5.340 -8.816 1.00 90.88 87 ILE A O 1
ATOM 694 N N . LYS A 1 88 ? 2.107 -4.881 -10.971 1.00 93.44 88 LYS A N 1
ATOM 695 C CA . LYS A 1 88 ? 0.658 -5.133 -10.853 1.00 93.44 88 LYS A CA 1
ATOM 696 C C . LYS A 1 88 ? 0.360 -6.550 -10.394 1.00 93.44 88 LYS A C 1
ATOM 698 O O . LYS A 1 88 ? -0.447 -6.728 -9.487 1.00 93.44 88 LYS A O 1
ATOM 703 N N . GLU A 1 89 ? 1.009 -7.530 -11.012 1.00 93.06 89 GLU A N 1
ATOM 704 C CA . GLU A 1 89 ? 0.841 -8.941 -10.680 1.00 93.06 89 GLU A CA 1
ATOM 705 C C . GLU A 1 89 ? 1.347 -9.241 -9.267 1.00 93.06 89 GLU A C 1
ATOM 707 O O . GLU A 1 89 ? 0.590 -9.755 -8.444 1.00 93.06 89 GLU A O 1
ATOM 712 N N . LYS A 1 90 ? 2.579 -8.829 -8.945 1.00 90.94 90 LYS A N 1
ATOM 713 C CA . LYS A 1 90 ? 3.216 -9.104 -7.649 1.00 90.94 90 LYS A CA 1
ATOM 714 C C . LYS A 1 90 ? 2.430 -8.543 -6.462 1.00 90.94 90 LYS A C 1
ATOM 716 O O . LYS A 1 90 ? 2.367 -9.186 -5.417 1.00 90.94 90 LYS A O 1
ATOM 721 N N . PHE A 1 91 ? 1.829 -7.361 -6.611 1.00 89.25 91 PHE A N 1
ATOM 722 C CA . PHE A 1 91 ? 1.060 -6.710 -5.543 1.00 89.25 91 PHE A CA 1
ATOM 723 C C . PHE A 1 91 ? -0.460 -6.866 -5.675 1.00 89.25 91 PHE A C 1
ATOM 725 O O . PHE A 1 91 ? -1.195 -6.373 -4.820 1.00 89.25 91 PHE A O 1
ATOM 732 N N . GLY A 1 92 ? -0.957 -7.527 -6.725 1.00 88.06 92 GLY A N 1
ATOM 733 C CA . GLY A 1 92 ? -2.393 -7.682 -6.969 1.00 88.06 92 GLY A CA 1
ATOM 734 C C . GLY A 1 92 ? -3.138 -6.352 -7.152 1.00 88.06 92 GLY A C 1
ATOM 735 O O . GLY A 1 92 ? -4.307 -6.236 -6.777 1.00 88.06 92 GLY A O 1
ATOM 736 N N . VAL A 1 93 ? -2.472 -5.329 -7.696 1.00 88.12 93 VAL A N 1
ATOM 737 C CA . VAL A 1 93 ? -3.037 -3.981 -7.876 1.00 88.12 93 VAL A CA 1
ATOM 738 C C . VAL A 1 93 ? -3.502 -3.752 -9.312 1.00 88.12 93 VAL A C 1
ATOM 740 O O . VAL A 1 93 ? -2.926 -4.251 -10.276 1.00 88.12 93 VAL A O 1
ATOM 743 N N . ARG A 1 94 ? -4.553 -2.944 -9.483 1.00 89.44 94 ARG A N 1
ATOM 744 C CA . ARG A 1 94 ? -5.124 -2.655 -10.813 1.00 89.44 94 ARG A CA 1
ATOM 745 C C . ARG A 1 94 ? -4.307 -1.642 -11.614 1.00 89.44 94 ARG A C 1
ATOM 747 O O . ARG A 1 94 ? -4.319 -1.666 -12.847 1.00 89.44 94 ARG A O 1
ATOM 754 N N . TYR A 1 95 ? -3.611 -0.744 -10.925 1.00 91.69 95 TYR A N 1
ATOM 755 C CA . TYR A 1 95 ? -2.949 0.400 -11.534 1.00 91.69 95 TYR A CA 1
ATOM 756 C C . TYR A 1 95 ? -1.523 0.553 -11.011 1.00 91.69 95 TYR A C 1
ATOM 758 O O . TYR A 1 95 ? -1.296 0.561 -9.804 1.00 91.69 95 TYR A O 1
ATOM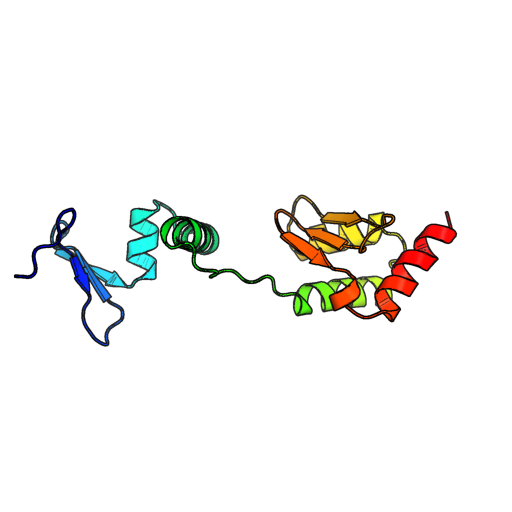 766 N N . VAL A 1 96 ? -0.591 0.652 -11.956 1.00 91.75 96 VAL A N 1
ATOM 767 C CA . VAL A 1 96 ? 0.819 0.985 -11.761 1.00 91.75 96 VAL A CA 1
ATOM 768 C C . VAL A 1 96 ? 1.230 1.794 -12.979 1.00 91.75 96 VAL A C 1
ATOM 770 O O . VAL A 1 96 ? 0.939 1.364 -14.105 1.00 91.75 96 VAL A O 1
ATOM 773 N N . LYS A 1 97 ? 1.878 2.938 -12.767 1.00 90.31 97 LYS A N 1
ATOM 774 C CA . LYS A 1 97 ? 2.374 3.787 -13.847 1.00 90.31 97 LYS A CA 1
ATOM 775 C C . LYS A 1 97 ? 3.659 4.496 -13.454 1.00 90.31 97 LYS A C 1
ATOM 777 O O . LYS A 1 97 ? 3.745 5.075 -12.374 1.00 90.31 97 LYS A O 1
ATOM 782 N N . PHE A 1 98 ? 4.638 4.495 -14.353 1.00 86.75 98 PHE A N 1
ATOM 783 C CA . PHE A 1 98 ? 5.815 5.344 -14.208 1.00 86.75 98 PHE A CA 1
ATOM 784 C C . PHE A 1 98 ? 5.627 6.685 -14.916 1.00 86.75 98 PHE A C 1
ATOM 786 O O . PHE A 1 98 ? 5.162 6.755 -16.058 1.00 86.75 98 PHE A O 1
ATOM 793 N N . HIS A 1 99 ? 6.044 7.753 -14.242 1.00 86.56 99 HIS A N 1
ATOM 794 C CA . HIS A 1 99 ? 5.990 9.118 -14.737 1.00 86.56 99 HIS A CA 1
ATOM 795 C C . HIS A 1 99 ? 7.394 9.717 -14.756 1.00 86.56 99 HIS A C 1
ATOM 797 O O . HIS A 1 99 ? 8.035 9.902 -13.722 1.00 86.56 99 HIS A O 1
ATOM 803 N N . TYR A 1 100 ? 7.848 10.062 -15.959 1.00 77.44 100 TYR A N 1
ATOM 804 C CA . TYR A 1 100 ? 9.129 10.716 -16.211 1.00 77.44 100 TYR A CA 1
ATOM 805 C C . TYR A 1 100 ? 8.846 12.029 -16.948 1.00 77.44 100 TYR A C 1
ATOM 807 O O . TYR A 1 100 ? 8.735 12.043 -18.177 1.00 77.44 100 TYR A O 1
ATOM 815 N N . GLY A 1 101 ? 8.613 13.099 -16.188 1.00 69.50 101 GLY A N 1
ATOM 816 C CA . GLY A 1 101 ? 8.358 14.446 -16.708 1.00 69.50 101 GLY A CA 1
ATOM 817 C C . GLY A 1 101 ? 9.552 15.383 -16.518 1.00 69.50 101 GLY A C 1
ATOM 818 O O . GLY A 1 101 ? 10.625 14.952 -16.107 1.00 69.50 101 GLY A O 1
ATOM 819 N N . SER A 1 102 ? 9.346 16.676 -16.786 1.00 64.06 102 SER A N 1
ATOM 820 C CA . SER A 1 102 ? 10.319 17.746 -16.502 1.00 64.06 102 SER A CA 1
ATOM 821 C C . SER A 1 102 ? 10.531 18.004 -15.003 1.00 64.06 102 SER A C 1
ATOM 823 O O . SER A 1 102 ? 11.497 18.662 -14.630 1.00 64.06 102 SER A O 1
ATOM 825 N N . GLY A 1 103 ? 9.634 17.497 -14.153 1.00 73.50 103 GLY A N 1
ATOM 826 C CA . GLY A 1 103 ? 9.780 17.479 -12.697 1.00 73.50 103 GLY A CA 1
ATOM 827 C C . GLY A 1 103 ? 10.353 16.160 -12.168 1.00 73.50 103 GLY A C 1
ATOM 828 O O . GLY A 1 103 ? 10.880 15.335 -12.917 1.00 73.50 103 GLY A O 1
ATOM 829 N N . GLU A 1 104 ? 10.219 15.937 -10.860 1.00 80.81 104 GLU A N 1
ATOM 830 C CA . GLU A 1 104 ? 10.653 14.685 -10.239 1.00 80.81 104 GLU A CA 1
ATOM 831 C C . GLU A 1 104 ? 9.925 13.484 -10.836 1.00 80.81 104 GLU A C 1
ATOM 833 O O . GLU A 1 104 ? 8.699 13.462 -10.965 1.00 80.81 104 GLU A O 1
ATOM 838 N N . SER A 1 105 ? 10.708 12.475 -11.211 1.00 84.94 105 SER A N 1
ATOM 839 C CA . SER A 1 105 ? 10.169 11.217 -11.710 1.00 84.94 105 SER A CA 1
ATOM 840 C C . SER A 1 105 ? 9.560 10.433 -10.549 1.00 84.94 105 SER A C 1
ATOM 842 O O . SER A 1 105 ? 10.142 10.389 -9.468 1.00 84.94 105 SER A O 1
ATOM 844 N N . PHE A 1 106 ? 8.404 9.814 -10.760 1.00 86.81 106 PHE A N 1
ATOM 845 C CA . PHE A 1 106 ? 7.684 9.076 -9.722 1.00 86.81 106 PHE A CA 1
ATOM 846 C C . PHE A 1 106 ? 7.018 7.826 -10.293 1.00 86.81 106 PHE A C 1
ATOM 848 O O . PHE A 1 106 ? 6.785 7.721 -11.499 1.00 86.81 106 PHE A O 1
ATOM 855 N N . ILE A 1 107 ? 6.703 6.886 -9.410 1.00 87.12 107 ILE A N 1
ATOM 856 C CA . ILE A 1 107 ? 5.827 5.754 -9.685 1.00 87.12 107 ILE A CA 1
ATOM 857 C C . ILE A 1 107 ? 4.520 5.949 -8.921 1.00 87.12 107 ILE A C 1
ATOM 859 O O . ILE A 1 107 ? 4.510 6.354 -7.758 1.00 87.12 107 ILE A O 1
ATOM 863 N N . GLU A 1 108 ? 3.414 5.676 -9.591 1.00 89.94 108 GLU A N 1
ATOM 864 C CA . GLU A 1 108 ? 2.087 5.639 -8.996 1.00 89.94 108 GLU A CA 1
ATOM 865 C C . GLU A 1 108 ? 1.638 4.180 -8.919 1.00 89.94 108 GLU A C 1
ATOM 867 O O . GLU A 1 108 ? 1.635 3.484 -9.934 1.00 89.94 108 GLU A O 1
ATOM 872 N N . ILE A 1 109 ? 1.305 3.705 -7.719 1.00 88.25 109 ILE A N 1
ATOM 873 C CA . ILE A 1 109 ? 0.802 2.354 -7.451 1.00 88.25 109 ILE A CA 1
ATOM 874 C C . ILE A 1 109 ? -0.532 2.497 -6.723 1.00 88.25 109 ILE A C 1
ATOM 876 O O . ILE A 1 109 ? -0.571 2.935 -5.574 1.00 88.25 109 ILE A O 1
ATOM 880 N N . ALA A 1 110 ? -1.623 2.097 -7.379 1.00 85.94 110 ALA A N 1
ATOM 881 C CA . ALA A 1 110 ? -2.984 2.355 -6.912 1.00 85.94 110 ALA A CA 1
ATOM 882 C C . ALA A 1 110 ? -3.175 3.835 -6.521 1.00 85.94 110 ALA A C 1
ATOM 884 O O . ALA A 1 110 ? -3.096 4.690 -7.394 1.00 85.94 110 ALA A O 1
ATOM 885 N N . ASP A 1 111 ? -3.387 4.119 -5.234 1.00 77.38 111 ASP A N 1
ATOM 886 C CA . ASP A 1 111 ? -3.663 5.464 -4.710 1.00 77.38 111 ASP A CA 1
ATOM 887 C C . ASP A 1 111 ? -2.399 6.157 -4.153 1.00 77.38 111 ASP A C 1
ATOM 889 O O . ASP A 1 111 ? -2.493 7.193 -3.498 1.00 77.38 111 ASP A O 1
ATOM 893 N N . VAL A 1 112 ? -1.217 5.556 -4.336 1.00 81.81 112 VAL A N 1
ATOM 894 C CA . VAL A 1 112 ? 0.035 5.999 -3.709 1.00 81.81 112 VAL A CA 1
ATOM 895 C C . VAL A 1 112 ? 1.023 6.467 -4.766 1.00 81.81 112 VAL A C 1
ATOM 897 O O . VAL A 1 112 ? 1.351 5.738 -5.703 1.00 81.81 112 VAL A O 1
ATOM 900 N N . ARG A 1 113 ? 1.558 7.672 -4.566 1.00 86.25 113 ARG A N 1
ATOM 901 C CA . ARG A 1 113 ? 2.640 8.246 -5.367 1.00 86.25 113 ARG A CA 1
ATOM 902 C C . ARG A 1 113 ? 3.953 8.171 -4.597 1.00 86.25 113 ARG A C 1
ATOM 904 O O . ARG A 1 113 ? 4.020 8.649 -3.472 1.00 86.25 113 ARG A O 1
ATOM 911 N N . MET A 1 114 ? 4.997 7.636 -5.226 1.00 84.56 114 MET A N 1
ATOM 912 C CA . MET A 1 114 ? 6.337 7.536 -4.636 1.00 84.56 114 MET A CA 1
ATOM 913 C C . MET A 1 114 ? 7.385 8.089 -5.589 1.00 84.56 114 MET A C 1
ATOM 915 O O . MET A 1 114 ? 7.388 7.775 -6.782 1.00 84.56 114 MET A O 1
ATOM 919 N N . LEU A 1 115 ? 8.282 8.915 -5.064 1.00 85.31 115 LEU A N 1
ATOM 920 C CA . LEU A 1 115 ? 9.326 9.550 -5.855 1.00 85.31 115 LEU A CA 1
ATOM 921 C C . LEU A 1 115 ? 10.406 8.533 -6.218 1.00 85.31 115 LEU A C 1
ATOM 923 O O . LEU A 1 115 ? 10.866 7.764 -5.380 1.00 85.31 115 LEU A O 1
ATOM 927 N N . LEU A 1 116 ? 10.845 8.536 -7.478 1.00 79.31 116 LEU A N 1
ATOM 928 C CA . LEU A 1 116 ? 11.896 7.623 -7.920 1.00 79.31 116 LEU A CA 1
ATOM 929 C C . LEU A 1 116 ? 13.262 7.948 -7.302 1.00 79.31 116 LEU A C 1
ATOM 931 O O . LEU A 1 116 ? 14.096 7.056 -7.178 1.00 79.31 116 LEU A O 1
ATOM 935 N N . SER A 1 117 ? 13.478 9.201 -6.891 1.00 77.31 117 SER A N 1
ATOM 936 C CA . SER A 1 117 ? 14.686 9.663 -6.189 1.00 77.31 117 SER A CA 1
ATOM 937 C C . SER A 1 117 ? 14.948 8.908 -4.887 1.00 77.31 117 SER A C 1
ATOM 939 O O . SER A 1 117 ? 16.106 8.713 -4.526 1.00 77.31 117 SER A O 1
ATOM 941 N N . GLU A 1 118 ? 13.902 8.418 -4.225 1.00 74.12 118 GLU A N 1
ATOM 942 C CA . GLU A 1 118 ? 14.006 7.646 -2.982 1.00 74.12 118 GLU A CA 1
ATOM 943 C C . GLU A 1 118 ? 14.555 6.228 -3.199 1.00 74.12 118 GLU A C 1
ATOM 945 O O . GLU A 1 118 ? 14.993 5.577 -2.254 1.00 74.12 118 GLU A O 1
ATOM 950 N N . TYR A 1 119 ? 14.574 5.757 -4.449 1.00 70.69 119 TYR A N 1
ATOM 951 C CA . TYR A 1 119 ? 14.959 4.397 -4.829 1.00 70.69 119 TYR A CA 1
ATOM 952 C C . TYR A 1 119 ? 16.386 4.289 -5.393 1.00 70.69 119 TYR A C 1
ATOM 954 O O . TYR A 1 119 ? 16.811 3.211 -5.803 1.00 70.69 119 TYR A O 1
ATOM 962 N N . GLY A 1 120 ? 17.146 5.389 -5.386 1.00 64.56 120 GLY A N 1
ATOM 963 C CA . GLY A 1 120 ? 18.540 5.428 -5.828 1.00 64.56 120 GLY A CA 1
ATOM 964 C C . GLY A 1 120 ? 18.718 5.723 -7.322 1.00 64.56 120 GLY A C 1
ATOM 965 O O . GLY A 1 120 ? 17.936 5.309 -8.181 1.00 64.56 120 GLY A O 1
ATOM 966 N N . ALA A 1 121 ? 19.785 6.461 -7.644 1.00 65.81 121 ALA A N 1
ATOM 967 C CA . ALA A 1 121 ? 20.046 6.972 -8.992 1.00 65.81 121 ALA A CA 1
ATOM 968 C C . ALA A 1 121 ? 20.221 5.867 -10.052 1.00 65.81 121 ALA A C 1
ATOM 970 O O . ALA A 1 121 ? 19.850 6.067 -11.210 1.00 65.81 121 ALA A O 1
ATOM 971 N N . ASP A 1 122 ? 20.731 4.697 -9.662 1.00 67.88 122 ASP A N 1
ATOM 972 C CA . ASP A 1 122 ? 21.021 3.589 -10.579 1.00 67.88 122 ASP A CA 1
ATOM 973 C C . ASP A 1 122 ? 19.757 2.954 -11.165 1.00 67.88 122 ASP A C 1
ATOM 975 O O . ASP A 1 122 ? 19.721 2.622 -12.351 1.00 67.88 122 ASP A O 1
ATOM 979 N N . ILE A 1 123 ? 18.686 2.846 -10.374 1.00 67.81 123 ILE A N 1
ATOM 980 C CA . ILE A 1 123 ? 17.397 2.335 -10.854 1.00 67.81 123 ILE A CA 1
ATOM 981 C C . ILE A 1 123 ? 16.755 3.349 -11.790 1.00 67.81 123 ILE A C 1
ATOM 983 O O . ILE A 1 123 ? 16.303 2.983 -12.869 1.00 67.81 123 ILE A O 1
ATOM 987 N N . ILE A 1 124 ? 16.785 4.639 -11.444 1.00 67.50 124 ILE A N 1
ATOM 988 C CA . ILE A 1 124 ? 16.288 5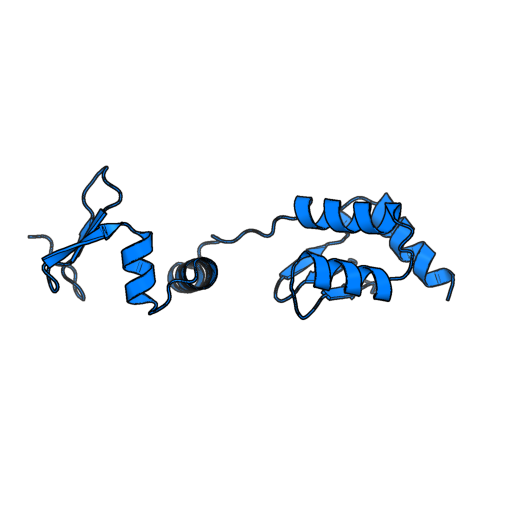.706 -12.325 1.00 67.50 124 ILE A CA 1
ATOM 989 C C . ILE A 1 124 ? 17.018 5.678 -13.665 1.00 67.50 124 ILE A C 1
ATOM 991 O O . ILE A 1 124 ? 16.383 5.795 -14.713 1.00 67.50 124 ILE A O 1
ATOM 995 N N . LYS A 1 125 ? 18.343 5.515 -13.636 1.00 73.00 125 LYS A N 1
ATOM 996 C CA . LYS A 1 125 ? 19.171 5.418 -14.834 1.00 73.00 125 LYS A CA 1
ATOM 997 C C . LYS A 1 125 ? 18.787 4.199 -15.673 1.00 73.00 125 LYS A C 1
ATOM 999 O O . LYS A 1 125 ? 18.457 4.382 -16.840 1.00 73.00 125 LYS A O 1
ATOM 1004 N N . ARG A 1 126 ? 18.713 3.003 -15.075 1.00 70.75 126 ARG A N 1
ATOM 1005 C CA . ARG A 1 126 ? 18.265 1.775 -15.761 1.00 70.75 126 ARG A CA 1
ATOM 1006 C C . ARG A 1 126 ? 16.879 1.942 -16.394 1.00 70.75 126 ARG A C 1
ATOM 1008 O O . ARG A 1 126 ? 16.680 1.581 -17.549 1.00 70.75 126 ARG A O 1
ATOM 1015 N N . LEU A 1 127 ? 15.931 2.535 -15.668 1.00 70.50 127 LEU A N 1
ATOM 1016 C CA . LEU A 1 127 ? 14.578 2.796 -16.166 1.00 70.50 127 LEU A CA 1
ATOM 1017 C C . LEU A 1 127 ? 14.558 3.813 -17.320 1.00 70.50 127 LEU A C 1
ATOM 1019 O O . LEU A 1 127 ? 13.810 3.642 -18.278 1.00 70.50 127 LEU A O 1
ATOM 1023 N N . ARG A 1 128 ? 15.397 4.856 -17.270 1.00 70.56 128 ARG A N 1
ATOM 1024 C CA . ARG A 1 128 ? 15.505 5.858 -18.347 1.00 70.56 128 ARG A CA 1
ATOM 1025 C C . ARG A 1 128 ? 16.168 5.296 -19.605 1.00 70.56 128 ARG A C 1
ATOM 1027 O O . ARG A 1 128 ? 15.634 5.489 -20.693 1.00 70.56 128 ARG A O 1
ATOM 1034 N N . GLU A 1 129 ? 17.269 4.561 -19.463 1.00 67.94 129 GLU A N 1
ATOM 1035 C CA . GLU A 1 129 ? 17.992 3.920 -20.577 1.00 67.94 129 GLU A CA 1
ATOM 1036 C C . GLU A 1 129 ? 17.097 2.947 -21.362 1.00 67.94 129 GLU A C 1
ATOM 1038 O O . GLU A 1 129 ? 17.167 2.844 -22.586 1.00 67.94 129 GLU A O 1
ATOM 1043 N N . ASN A 1 130 ? 16.191 2.269 -20.662 1.00 62.62 130 ASN A N 1
ATOM 1044 C CA . ASN A 1 130 ? 15.204 1.366 -21.243 1.00 62.62 130 ASN A CA 1
ATOM 1045 C C . ASN A 1 130 ? 14.181 2.061 -22.163 1.00 62.62 130 ASN A C 1
ATOM 1047 O O . ASN A 1 130 ? 13.607 1.426 -23.053 1.00 62.62 130 ASN A O 1
ATOM 1051 N N . ARG A 1 131 ? 13.961 3.370 -21.994 1.00 61.62 131 ARG A N 1
ATOM 1052 C CA . ARG A 1 131 ? 13.065 4.166 -22.842 1.00 61.62 131 ARG A CA 1
ATOM 1053 C C . ARG A 1 131 ? 13.738 4.638 -24.129 1.00 61.62 131 ARG A C 1
ATOM 1055 O O . ARG A 1 131 ? 13.051 4.742 -25.139 1.00 61.62 131 ARG A O 1
ATOM 1062 N N . GLU A 1 132 ? 15.045 4.895 -24.101 1.00 54.81 132 GLU A N 1
ATOM 1063 C CA . GLU A 1 132 ? 15.825 5.350 -25.266 1.00 54.81 132 GLU A CA 1
ATOM 1064 C C . GLU A 1 132 ? 16.043 4.246 -26.313 1.00 54.81 132 GLU A C 1
ATOM 1066 O O . GLU A 1 132 ? 16.381 4.532 -27.456 1.00 54.81 132 GLU A O 1
ATOM 1071 N N . LYS A 1 133 ? 15.797 2.979 -25.953 1.00 49.69 133 LYS A N 1
ATOM 1072 C CA . LYS A 1 133 ? 15.821 1.826 -26.871 1.00 49.69 133 LYS A CA 1
ATOM 1073 C C . LYS A 1 133 ? 14.494 1.589 -27.619 1.00 49.69 133 LYS A C 1
ATOM 1075 O O . LYS A 1 133 ? 14.309 0.512 -28.187 1.00 49.69 133 LYS A O 1
ATOM 1080 N N . ARG A 1 134 ? 13.559 2.543 -27.577 1.00 46.59 134 ARG A N 1
ATOM 1081 C CA . ARG A 1 134 ? 12.301 2.536 -28.345 1.00 46.59 134 ARG A CA 1
ATOM 1082 C C . ARG A 1 134 ? 12.404 3.437 -29.562 1.00 46.59 134 ARG A C 1
ATOM 1084 O O . ARG A 1 134 ? 11.803 3.048 -30.584 1.00 46.59 134 ARG A O 1
#

Foldseek 3Di:
DDDDPPADWDDDPPPCWIQGPVVRDIDHPLVVLCVVQVHNDPVSSQVVVCVVPVDDDDDDPVVVLLVQLVVCVVVVNQAQVSSQVSSCVVVVFPDWHWDDDPDFTWIDTHPDIGTCVVNDPVSVVSNVVSVVVD

Sequence (134 aa):
MIKTTDSKYAIIPNANLIHDFKSGKTYNVYTYLSKFNNTNNVNAVARRFQELTGEEILQANHKLILDAITEACDNGVSKDKELEAYIKEKFGVRYVKFHYGSGESFIEIADVRMLLSEYGADIIKRLRENREKR